Protein AF-A0A0C2C1Q3-F1 (afdb_monomer)

Mean predicted aligned error: 10.05 Å

Structure (mmCIF, N/CA/C/O backbone):
data_AF-A0A0C2C1Q3-F1
#
_entry.id   AF-A0A0C2C1Q3-F1
#
loop_
_atom_site.group_PDB
_atom_site.id
_atom_site.type_symbol
_atom_site.label_atom_id
_atom_site.label_alt_id
_atom_site.label_comp_id
_atom_site.label_asym_id
_atom_site.label_entity_id
_atom_site.label_seq_id
_atom_site.pdbx_PDB_ins_code
_atom_site.Cartn_x
_atom_site.Cartn_y
_atom_site.Cartn_z
_atom_site.occupancy
_atom_site.B_iso_or_equiv
_atom_site.auth_seq_id
_atom_site.auth_comp_id
_atom_site.auth_asym_id
_atom_site.auth_atom_id
_atom_site.pdbx_PDB_model_num
ATOM 1 N N . THR A 1 1 ? 42.496 8.162 9.676 1.00 57.31 1 THR A N 1
ATOM 2 C CA . THR A 1 1 ? 41.581 7.011 9.549 1.00 57.31 1 THR A CA 1
ATOM 3 C C . THR A 1 1 ? 41.291 6.782 8.084 1.00 57.31 1 THR A C 1
ATOM 5 O O . THR A 1 1 ? 40.785 7.699 7.453 1.00 57.31 1 THR A O 1
ATOM 8 N N . LEU A 1 2 ? 41.671 5.633 7.514 1.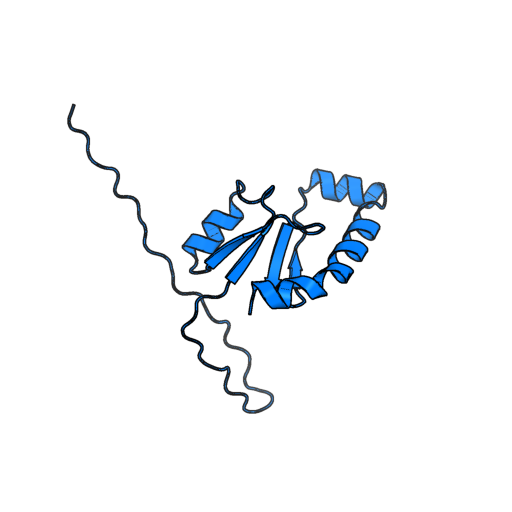00 53.09 2 LEU A N 1
ATOM 9 C CA . LEU A 1 2 ? 41.290 5.291 6.139 1.00 53.09 2 LEU A CA 1
ATOM 10 C C . LEU A 1 2 ? 39.765 5.104 6.086 1.00 53.09 2 LEU A C 1
ATOM 12 O O . LEU A 1 2 ? 39.230 4.215 6.746 1.00 53.09 2 LEU A O 1
ATOM 16 N N . LEU A 1 3 ? 39.076 5.942 5.313 1.00 59.62 3 LEU A N 1
ATOM 17 C CA . LEU A 1 3 ? 37.690 5.716 4.914 1.00 59.62 3 LEU A CA 1
ATOM 18 C C . LEU A 1 3 ? 37.701 4.613 3.856 1.00 59.62 3 LEU A C 1
ATOM 20 O O . LEU A 1 3 ? 37.999 4.868 2.693 1.00 59.62 3 LEU A O 1
ATOM 24 N N . ILE A 1 4 ? 37.423 3.378 4.263 1.00 67.62 4 ILE A N 1
ATOM 25 C CA . ILE A 1 4 ? 37.098 2.314 3.315 1.00 67.62 4 ILE A CA 1
ATOM 26 C C . ILE A 1 4 ? 35.685 2.633 2.812 1.00 67.62 4 ILE A C 1
ATOM 28 O O . ILE A 1 4 ? 34.754 2.620 3.625 1.00 67.62 4 ILE A O 1
ATOM 32 N N . PRO A 1 5 ? 35.485 2.961 1.523 1.00 63.78 5 PRO A N 1
ATOM 33 C CA . PRO A 1 5 ? 34.143 3.182 1.010 1.00 63.78 5 PRO A CA 1
ATOM 34 C C . PRO A 1 5 ? 33.346 1.886 1.171 1.00 63.78 5 PRO A C 1
ATOM 36 O O . PRO A 1 5 ? 33.773 0.823 0.711 1.00 63.78 5 PRO A O 1
ATOM 39 N N . ARG A 1 6 ? 32.186 1.959 1.837 1.00 66.75 6 ARG A N 1
ATOM 40 C CA . ARG A 1 6 ? 31.223 0.855 1.806 1.00 66.75 6 ARG A CA 1
ATOM 41 C C . ARG A 1 6 ? 30.851 0.633 0.343 1.00 66.75 6 ARG A C 1
ATOM 43 O O . ARG A 1 6 ? 30.305 1.529 -0.295 1.00 66.75 6 ARG A O 1
ATOM 50 N N . ARG A 1 7 ? 31.151 -0.552 -0.186 1.00 64.25 7 ARG A N 1
ATOM 51 C CA . ARG A 1 7 ? 30.548 -1.003 -1.439 1.00 64.25 7 ARG A CA 1
ATOM 52 C C . ARG A 1 7 ? 29.066 -1.204 -1.156 1.00 64.25 7 ARG A C 1
ATOM 54 O O . ARG A 1 7 ? 28.706 -2.077 -0.371 1.00 64.25 7 ARG A O 1
ATOM 61 N N . TYR A 1 8 ? 28.235 -0.342 -1.721 1.00 62.94 8 TYR A N 1
ATOM 62 C CA . TYR A 1 8 ? 26.800 -0.566 -1.755 1.00 62.94 8 TYR A CA 1
ATOM 63 C C . TYR A 1 8 ? 26.527 -1.461 -2.955 1.00 62.94 8 TYR A C 1
ATOM 65 O O . TYR A 1 8 ? 26.924 -1.141 -4.071 1.00 62.94 8 TYR A O 1
ATOM 73 N N . GLU A 1 9 ? 25.906 -2.603 -2.707 1.00 68.75 9 GLU A N 1
ATOM 74 C CA . GLU A 1 9 ? 25.423 -3.485 -3.760 1.00 68.75 9 GLU A CA 1
ATOM 75 C C . GLU A 1 9 ? 24.203 -2.807 -4.395 1.00 68.75 9 GLU A C 1
ATOM 77 O O . GLU A 1 9 ? 23.160 -2.648 -3.758 1.00 68.75 9 GLU A O 1
ATOM 82 N N . THR A 1 10 ? 24.387 -2.275 -5.603 1.00 68.31 10 THR A N 1
ATOM 83 C CA . THR A 1 10 ? 23.363 -1.512 -6.340 1.00 68.31 10 THR A CA 1
ATOM 84 C C . THR A 1 10 ? 22.704 -2.327 -7.445 1.00 68.31 10 THR A C 1
ATOM 86 O O . THR A 1 10 ? 21.846 -1.808 -8.159 1.00 68.31 10 THR A O 1
ATOM 89 N N . GLU A 1 11 ? 23.127 -3.576 -7.622 1.00 80.19 11 GLU A N 1
ATOM 90 C CA . GLU A 1 11 ? 22.553 -4.470 -8.618 1.00 80.19 11 GLU A CA 1
ATOM 91 C C . GLU A 1 11 ? 21.121 -4.834 -8.219 1.00 80.19 11 GLU A C 1
ATOM 93 O O . GLU A 1 11 ? 20.828 -5.126 -7.058 1.00 80.19 11 GLU A O 1
ATOM 98 N N . ARG A 1 12 ? 20.213 -4.754 -9.194 1.00 87.19 12 ARG A N 1
ATOM 99 C CA . ARG A 1 12 ? 18.833 -5.213 -9.046 1.00 87.19 12 ARG A CA 1
ATOM 100 C C . ARG A 1 12 ? 18.704 -6.566 -9.722 1.00 87.19 12 ARG A C 1
ATOM 102 O O . ARG A 1 12 ? 19.252 -6.759 -10.805 1.00 87.19 12 ARG A O 1
ATOM 109 N N . GLU A 1 13 ? 17.954 -7.458 -9.097 1.00 86.50 13 GLU A N 1
ATOM 110 C CA . GLU A 1 13 ? 17.615 -8.752 -9.678 1.00 86.50 13 GLU A CA 1
ATOM 111 C C . GLU A 1 13 ? 16.715 -8.578 -10.912 1.00 86.50 13 GLU A C 1
ATOM 113 O O . GLU A 1 13 ? 15.989 -7.587 -11.034 1.00 86.50 13 GLU A O 1
ATOM 118 N N . GLU A 1 14 ? 16.739 -9.551 -11.823 1.00 82.25 14 GLU A N 1
ATOM 119 C CA . GLU A 1 14 ? 15.693 -9.668 -12.837 1.00 82.25 14 GLU A CA 1
ATOM 120 C C . GLU A 1 14 ? 14.396 -10.166 -12.198 1.00 82.25 14 GLU A C 1
ATOM 122 O O . GLU A 1 14 ? 14.399 -11.016 -11.304 1.00 82.25 14 GLU A O 1
ATOM 127 N N . VAL A 1 15 ? 13.266 -9.640 -12.670 1.00 78.19 15 VAL A N 1
ATOM 128 C CA . VAL A 1 15 ? 11.964 -10.043 -12.145 1.00 78.19 15 VAL A CA 1
ATOM 129 C C . VAL A 1 15 ? 11.653 -11.458 -12.620 1.00 78.19 15 VAL A C 1
ATOM 131 O O . VAL A 1 15 ? 11.498 -11.699 -13.818 1.00 78.19 15 VAL A O 1
ATOM 134 N N . ALA A 1 16 ? 11.527 -12.391 -11.678 1.00 71.69 16 ALA A N 1
ATOM 135 C CA . ALA A 1 16 ? 11.103 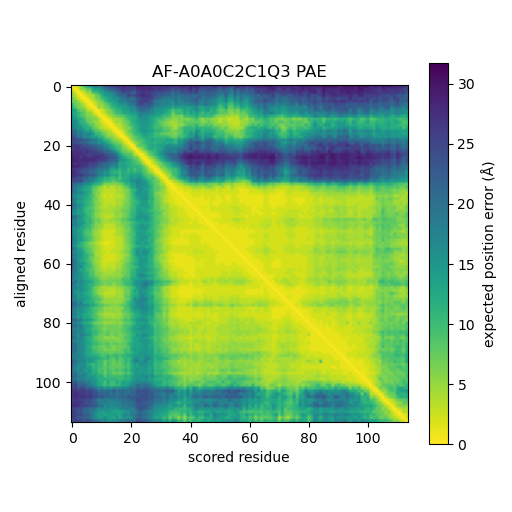-13.753 -11.972 1.00 71.69 16 ALA A CA 1
ATOM 136 C C . ALA A 1 16 ? 9.688 -13.739 -12.577 1.00 71.69 16 ALA A C 1
ATOM 138 O O . ALA A 1 16 ? 8.713 -13.426 -11.890 1.00 71.69 16 ALA A O 1
ATOM 139 N N . ARG A 1 17 ? 9.567 -14.074 -13.867 1.00 69.69 17 ARG A N 1
ATOM 140 C CA . ARG A 1 17 ? 8.266 -14.290 -14.507 1.00 69.69 17 ARG A CA 1
ATOM 141 C C . ARG A 1 17 ? 7.750 -15.656 -14.058 1.00 69.69 17 ARG A C 1
ATOM 143 O O . ARG A 1 17 ? 8.452 -16.656 -14.177 1.00 69.69 17 ARG A O 1
ATOM 150 N N . LEU A 1 18 ? 6.544 -15.699 -13.496 1.00 69.75 18 LEU A N 1
ATOM 151 C CA . LEU A 1 18 ? 5.884 -16.972 -13.217 1.00 69.75 18 LEU A CA 1
ATOM 152 C C . LEU A 1 18 ? 5.544 -17.633 -14.557 1.00 69.75 18 LEU A C 1
ATOM 154 O O . LEU A 1 18 ? 4.830 -17.043 -15.367 1.00 69.75 18 LEU A O 1
ATOM 158 N N . GLU A 1 19 ? 6.038 -18.851 -14.770 1.00 64.62 19 GLU A N 1
ATOM 159 C CA . GLU A 1 19 ? 5.659 -19.695 -15.905 1.00 64.62 19 GLU A CA 1
ATOM 160 C C . GLU A 1 19 ? 4.165 -20.038 -15.787 1.00 64.62 19 GLU A C 1
ATOM 162 O O . GLU A 1 19 ? 3.760 -20.954 -15.064 1.00 64.62 19 GLU A O 1
ATOM 167 N N . LEU A 1 20 ? 3.315 -19.251 -16.448 1.00 61.66 20 LEU A N 1
ATOM 168 C CA . LEU A 1 20 ? 1.883 -19.515 -16.532 1.00 61.66 20 LEU A CA 1
ATOM 169 C C . LEU A 1 20 ? 1.669 -20.825 -17.300 1.00 61.66 20 LEU A C 1
ATOM 171 O O . LEU A 1 20 ? 2.208 -21.026 -18.387 1.00 61.66 20 LEU A O 1
ATOM 175 N N . SER A 1 21 ? 0.872 -21.732 -16.729 1.00 60.78 21 SER A N 1
ATOM 176 C CA . SER A 1 21 ? 0.586 -23.032 -17.337 1.00 60.78 21 SER A CA 1
ATOM 177 C C . SER A 1 21 ? -0.026 -22.858 -18.730 1.00 60.78 21 SER A C 1
ATOM 179 O O . SER A 1 21 ? -1.163 -22.417 -18.867 1.00 60.78 21 SER A O 1
ATOM 181 N N . THR A 1 22 ? 0.701 -23.263 -19.771 1.00 60.56 22 THR A N 1
ATOM 182 C CA . THR A 1 22 ? 0.283 -23.177 -21.184 1.00 60.56 22 THR A CA 1
ATOM 183 C C . THR A 1 22 ? -0.780 -24.223 -21.566 1.00 60.56 22 THR A C 1
ATOM 185 O O . THR A 1 22 ? -0.913 -24.580 -22.735 1.00 60.56 22 THR A O 1
ATOM 188 N N . ARG A 1 23 ? -1.515 -24.787 -20.596 1.00 62.75 23 ARG A N 1
ATOM 189 C CA . ARG A 1 23 ? -2.436 -25.910 -20.847 1.00 62.75 23 ARG A CA 1
ATOM 190 C C . ARG A 1 23 ? -3.730 -25.494 -21.545 1.00 62.75 23 ARG A C 1
ATOM 192 O O . ARG A 1 23 ? -4.310 -26.345 -22.206 1.00 62.75 23 ARG A O 1
ATOM 199 N N . ASP A 1 24 ? -4.080 -24.208 -21.524 1.00 56.88 24 ASP A N 1
ATOM 200 C CA . ASP A 1 24 ? -5.222 -23.661 -22.257 1.00 56.88 24 ASP A CA 1
ATOM 201 C C . ASP A 1 24 ? -4.783 -22.504 -23.173 1.00 56.88 24 ASP A C 1
ATOM 203 O O . ASP A 1 24 ? -4.769 -21.339 -22.792 1.00 56.88 24 ASP A O 1
ATOM 207 N N . GLY A 1 25 ? -4.414 -22.848 -24.411 1.00 53.69 25 GLY A N 1
ATOM 208 C CA . GLY A 1 25 ? -4.474 -21.943 -25.563 1.00 53.69 25 GLY A CA 1
ATOM 209 C C . GLY A 1 25 ? -3.404 -20.850 -25.673 1.00 53.69 25 GLY A C 1
ATOM 210 O O . GLY A 1 25 ? -3.686 -19.693 -25.405 1.00 53.69 25 GLY A O 1
ATOM 211 N N . GLY A 1 26 ? -2.222 -21.204 -26.196 1.00 52.16 26 GLY A N 1
ATOM 212 C CA . GLY A 1 26 ? -1.479 -20.469 -27.245 1.00 52.16 26 GLY A CA 1
ATOM 213 C C . GLY A 1 26 ? -1.191 -18.959 -27.131 1.00 52.16 26 GLY A C 1
ATOM 214 O O . GLY A 1 26 ? -0.719 -18.384 -28.111 1.00 52.16 26 GLY A O 1
ATOM 215 N N . GLY A 1 27 ? -1.462 -18.297 -26.009 1.00 55.03 27 GLY A N 1
ATOM 216 C CA . GLY A 1 27 ? -1.216 -16.868 -25.841 1.00 55.03 27 GLY A CA 1
ATOM 217 C C . GLY A 1 27 ? 0.275 -16.587 -25.686 1.00 55.03 27 GLY A C 1
ATOM 218 O O . GLY A 1 27 ? 0.856 -16.902 -24.651 1.00 55.03 27 GLY A O 1
ATOM 219 N N . GLN A 1 28 ? 0.899 -15.977 -26.696 1.00 53.59 28 GLN A N 1
ATOM 220 C CA . GLN A 1 28 ? 2.191 -15.320 -26.509 1.00 53.59 28 GLN A CA 1
ATOM 221 C C . GLN A 1 28 ? 2.000 -14.196 -25.489 1.00 53.59 28 GLN A C 1
ATOM 223 O O . GLN A 1 28 ? 1.274 -13.235 -25.746 1.00 53.59 28 GLN A O 1
ATOM 228 N N . VAL A 1 29 ? 2.638 -14.322 -24.326 1.00 59.56 29 VAL A N 1
ATOM 229 C CA . VAL A 1 29 ? 2.777 -13.197 -23.400 1.00 59.56 29 VAL A CA 1
ATOM 230 C C . VAL A 1 29 ? 3.648 -12.169 -24.129 1.00 59.56 29 VAL A C 1
ATOM 232 O O . VAL A 1 29 ? 4.744 -12.537 -24.555 1.00 59.56 29 VAL A O 1
ATOM 235 N N . PRO A 1 30 ? 3.187 -10.929 -24.363 1.00 55.28 30 PRO A N 1
ATOM 236 C 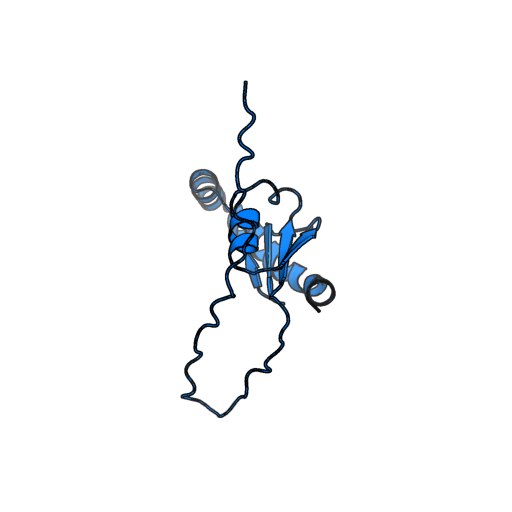CA . PRO A 1 30 ? 4.012 -9.936 -25.032 1.00 55.28 30 PRO A CA 1
ATOM 237 C C . PRO A 1 30 ? 5.280 -9.727 -24.204 1.00 55.28 30 PRO A C 1
ATOM 239 O O . PRO A 1 30 ? 5.217 -9.332 -23.039 1.00 55.28 30 PRO A O 1
ATOM 242 N N . GLU A 1 31 ? 6.435 -10.026 -24.796 1.00 55.31 31 GLU A N 1
ATOM 243 C CA . GLU A 1 31 ? 7.726 -9.734 -24.188 1.00 55.31 31 GLU A CA 1
ATOM 244 C C . GLU A 1 31 ? 7.970 -8.230 -24.252 1.00 55.31 31 GLU A C 1
ATOM 246 O O . GLU A 1 31 ? 8.636 -7.708 -25.144 1.00 55.31 31 GLU A O 1
ATOM 251 N N . THR A 1 32 ? 7.396 -7.501 -23.303 1.00 61.44 32 THR A N 1
ATOM 252 C CA . THR A 1 32 ? 7.869 -6.158 -23.010 1.00 61.44 32 THR A CA 1
ATOM 253 C C . THR A 1 32 ? 9.185 -6.298 -22.244 1.00 61.44 32 THR A C 1
ATOM 255 O O . THR A 1 32 ? 9.301 -7.065 -21.283 1.00 61.44 32 THR A O 1
ATOM 258 N N . ASN A 1 33 ? 10.212 -5.581 -22.704 1.00 65.25 33 ASN A N 1
ATOM 259 C CA . ASN A 1 33 ? 11.504 -5.475 -22.016 1.00 65.25 33 ASN A CA 1
ATOM 260 C C . ASN A 1 33 ? 11.454 -4.435 -20.875 1.00 65.25 33 ASN A C 1
ATOM 262 O O . ASN A 1 33 ? 12.480 -3.984 -20.370 1.00 65.25 33 ASN A O 1
ATOM 266 N N . GLU A 1 34 ? 10.249 -3.995 -20.518 1.00 79.56 34 GLU A N 1
ATOM 267 C CA . GLU A 1 34 ? 10.014 -2.993 -19.493 1.00 79.56 34 GLU A CA 1
ATOM 268 C C . GLU A 1 34 ? 9.898 -3.658 -18.128 1.00 79.56 34 GLU A C 1
ATOM 270 O O . GLU A 1 34 ? 9.289 -4.720 -17.970 1.00 79.56 34 GLU A O 1
ATOM 275 N N . ARG A 1 35 ? 10.490 -3.016 -17.122 1.00 85.38 35 ARG A N 1
ATOM 276 C CA . ARG A 1 35 ? 10.367 -3.472 -15.743 1.00 85.38 35 ARG A CA 1
ATOM 277 C C . ARG A 1 35 ? 8.938 -3.230 -15.259 1.00 85.38 35 ARG A C 1
ATOM 279 O O . ARG A 1 35 ? 8.388 -2.155 -15.503 1.00 85.38 35 ARG A O 1
ATOM 286 N N . PRO A 1 36 ? 8.332 -4.193 -14.551 1.00 87.62 36 PRO A N 1
ATOM 287 C CA . PRO A 1 36 ? 7.019 -3.993 -13.965 1.00 87.62 36 PRO A CA 1
ATOM 288 C C . PRO A 1 36 ? 7.072 -2.867 -12.932 1.00 87.62 36 PRO A C 1
ATOM 290 O O . PRO A 1 36 ? 8.003 -2.776 -12.126 1.00 87.62 36 PRO A O 1
ATOM 293 N N . LYS A 1 37 ? 6.048 -2.017 -12.960 1.00 91.06 37 LYS A N 1
ATOM 294 C CA . LYS A 1 37 ? 5.901 -0.876 -12.059 1.00 91.06 37 LYS A CA 1
ATOM 295 C C . LYS A 1 37 ? 4.973 -1.240 -10.902 1.00 91.06 37 LYS A C 1
ATOM 297 O O . LYS A 1 37 ? 3.944 -1.873 -11.113 1.00 91.06 37 LYS A O 1
ATOM 302 N N . VAL A 1 38 ? 5.312 -0.794 -9.698 1.00 92.00 38 VAL A N 1
ATOM 303 C CA . VAL A 1 38 ? 4.445 -0.823 -8.515 1.00 92.0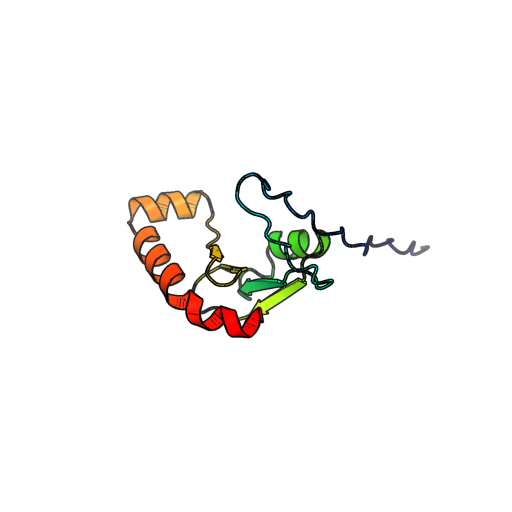0 38 VAL A CA 1
ATOM 304 C C . VAL A 1 38 ? 4.257 0.608 -8.036 1.00 92.00 38 VAL A C 1
ATOM 306 O O . VAL A 1 38 ? 5.235 1.319 -7.796 1.00 92.00 38 VAL A O 1
ATOM 309 N N . VAL A 1 39 ? 3.004 1.030 -7.881 1.00 93.00 39 VAL A N 1
ATOM 310 C CA . VAL A 1 39 ? 2.687 2.319 -7.259 1.00 93.00 39 VAL A CA 1
ATOM 311 C C . VAL A 1 39 ? 2.590 2.115 -5.754 1.00 93.00 39 VAL A C 1
ATOM 313 O O . VAL A 1 39 ? 1.955 1.166 -5.298 1.00 93.00 39 VAL A O 1
ATOM 316 N N . VAL A 1 40 ? 3.217 2.997 -4.987 1.00 94.31 40 VAL A N 1
ATOM 317 C CA . VAL A 1 40 ? 3.241 2.954 -3.523 1.00 94.31 40 VAL A CA 1
ATOM 318 C C . VAL A 1 40 ? 2.713 4.272 -2.987 1.00 94.31 40 VAL A C 1
ATOM 320 O O . VAL A 1 40 ? 3.115 5.336 -3.466 1.00 94.31 40 VAL A O 1
ATOM 323 N N . ASP A 1 41 ? 1.850 4.206 -1.976 1.00 93.50 41 ASP A N 1
ATOM 324 C CA . ASP A 1 41 ? 1.415 5.398 -1.265 1.00 93.50 41 ASP A CA 1
ATOM 325 C C . ASP A 1 41 ? 2.602 6.089 -0.567 1.00 93.50 41 ASP A C 1
ATOM 327 O O . ASP A 1 41 ? 3.420 5.452 0.101 1.00 93.50 41 ASP A O 1
ATOM 331 N N . MET A 1 42 ? 2.695 7.414 -0.689 1.00 93.06 42 MET A N 1
ATOM 332 C CA . MET A 1 42 ? 3.757 8.224 -0.073 1.00 93.06 42 MET A CA 1
ATOM 333 C C . MET A 1 42 ? 3.941 7.968 1.435 1.00 93.06 42 MET A C 1
ATOM 335 O O . MET A 1 42 ? 5.065 8.066 1.932 1.00 93.06 42 MET A O 1
ATOM 339 N N . ARG A 1 43 ? 2.871 7.640 2.174 1.00 92.69 43 ARG A N 1
ATOM 340 C CA . ARG A 1 43 ? 2.920 7.328 3.616 1.00 92.69 43 ARG A CA 1
ATOM 341 C C . ARG A 1 43 ? 3.635 6.007 3.890 1.00 92.69 43 ARG A C 1
ATOM 343 O O . ARG A 1 43 ? 4.303 5.880 4.912 1.00 92.69 43 ARG A O 1
ATOM 350 N N . GLU A 1 44 ? 3.533 5.060 2.966 1.00 93.06 44 GLU A N 1
ATOM 351 C CA . GLU A 1 44 ? 4.097 3.719 3.087 1.00 93.06 44 GLU A CA 1
ATOM 352 C C . GLU A 1 44 ? 5.487 3.604 2.426 1.00 93.06 44 GLU A C 1
ATOM 354 O O . GLU A 1 44 ? 6.207 2.624 2.628 1.00 93.06 44 GLU A O 1
ATOM 359 N N . PHE A 1 45 ? 5.927 4.639 1.701 1.00 93.19 45 PHE A N 1
ATOM 360 C CA . PHE A 1 45 ? 7.204 4.659 0.980 1.00 93.19 45 PHE A CA 1
ATOM 361 C C . PHE A 1 45 ? 8.439 4.437 1.874 1.00 93.19 45 PHE A C 1
ATOM 363 O O . PHE A 1 45 ? 9.439 3.881 1.424 1.00 93.19 45 PHE A O 1
ATOM 370 N N . ASN A 1 46 ? 8.368 4.826 3.152 1.00 92.94 46 ASN A N 1
ATOM 371 C CA . ASN A 1 46 ? 9.458 4.644 4.121 1.00 92.94 46 ASN A CA 1
ATOM 372 C C . ASN A 1 46 ? 9.468 3.261 4.798 1.00 92.94 46 ASN A C 1
ATOM 374 O O . ASN A 1 46 ? 10.305 3.012 5.667 1.00 92.94 46 ASN A O 1
ATOM 378 N N . SER A 1 47 ? 8.537 2.372 4.447 1.00 93.56 47 SER A N 1
ATOM 379 C CA . SER A 1 47 ? 8.530 0.993 4.935 1.00 93.56 47 SER A CA 1
ATOM 380 C C . SER A 1 47 ? 9.587 0.131 4.225 1.00 93.56 47 SER A C 1
ATOM 382 O O . SER A 1 47 ? 10.281 0.564 3.303 1.00 93.56 47 SER A O 1
ATOM 384 N N . GLU A 1 48 ? 9.735 -1.124 4.652 1.00 92.75 48 GLU A N 1
ATOM 385 C CA . GLU A 1 48 ? 10.727 -2.034 4.065 1.00 92.75 48 GLU A CA 1
ATOM 386 C C . GLU A 1 48 ? 10.349 -2.513 2.653 1.00 92.75 48 GLU A C 1
ATOM 388 O O . GLU A 1 48 ? 11.228 -2.727 1.812 1.00 92.75 48 GLU A O 1
ATOM 393 N N . LEU A 1 49 ? 9.053 -2.675 2.365 1.00 91.94 49 LEU A N 1
ATOM 394 C CA . LEU A 1 49 ? 8.585 -3.335 1.144 1.00 91.94 49 LEU A CA 1
ATOM 395 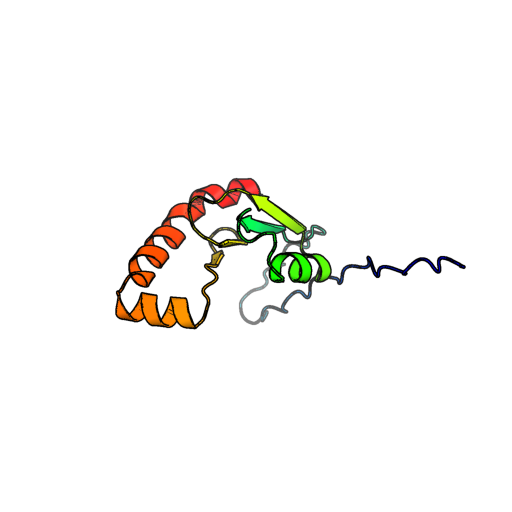C C . LEU A 1 49 ? 8.955 -2.581 -0.153 1.00 91.94 49 LEU A C 1
ATOM 397 O O . LEU A 1 49 ? 9.430 -3.245 -1.077 1.00 91.94 49 LEU A O 1
ATOM 401 N N . PRO A 1 50 ? 8.855 -1.238 -0.244 1.00 94.19 50 PRO A N 1
ATOM 402 C CA . PRO A 1 50 ? 9.324 -0.475 -1.406 1.00 94.19 50 PRO A CA 1
ATOM 403 C C . PRO A 1 50 ? 10.793 -0.749 -1.747 1.00 94.19 50 PRO A C 1
ATOM 405 O O . PRO A 1 50 ? 11.145 -0.947 -2.910 1.00 94.19 50 PRO A O 1
ATOM 408 N N . THR A 1 51 ? 11.653 -0.844 -0.729 1.00 93.56 51 THR A N 1
ATOM 409 C CA . THR A 1 51 ? 13.081 -1.141 -0.917 1.00 93.56 51 THR A CA 1
ATOM 410 C C . THR A 1 51 ? 13.292 -2.563 -1.436 1.00 93.56 51 THR A C 1
ATOM 412 O O . THR A 1 51 ? 14.123 -2.786 -2.319 1.00 93.56 51 THR A O 1
ATOM 415 N N . VAL A 1 52 ? 12.547 -3.533 -0.900 1.00 92.88 52 VAL A N 1
ATOM 416 C CA . VAL A 1 52 ? 12.616 -4.933 -1.342 1.00 92.88 52 VAL A CA 1
ATOM 417 C C . VAL A 1 52 ? 12.165 -5.066 -2.797 1.00 92.88 52 VAL A C 1
ATOM 419 O O . VAL A 1 52 ? 12.888 -5.659 -3.594 1.00 92.88 52 VAL A O 1
ATOM 422 N N . LEU A 1 53 ? 11.027 -4.474 -3.166 1.00 92.19 53 LEU A N 1
ATOM 423 C CA . LEU A 1 53 ? 10.502 -4.498 -4.537 1.00 92.19 53 LEU A CA 1
ATOM 424 C C . LEU A 1 53 ? 11.494 -3.893 -5.533 1.00 92.19 53 LEU A C 1
ATOM 426 O O . LEU A 1 53 ? 11.786 -4.498 -6.564 1.00 92.19 53 LEU A O 1
ATOM 430 N N . TYR A 1 54 ? 12.084 -2.750 -5.184 1.00 92.31 54 TYR A N 1
ATOM 431 C CA . TYR A 1 54 ? 13.108 -2.105 -5.998 1.00 92.31 54 TYR A CA 1
ATOM 432 C C . TYR A 1 54 ? 14.314 -3.021 -6.240 1.00 92.31 54 TYR A C 1
ATOM 434 O O . TYR A 1 54 ? 14.761 -3.178 -7.375 1.00 92.31 54 TYR A O 1
ATOM 442 N N . LYS A 1 55 ? 14.830 -3.674 -5.191 1.00 91.12 55 LYS A N 1
ATOM 443 C CA . LYS A 1 55 ? 15.945 -4.629 -5.314 1.00 91.12 55 LYS A CA 1
ATOM 444 C C . LYS A 1 55 ? 15.581 -5.858 -6.148 1.00 91.12 55 LYS A C 1
ATOM 446 O O . LYS A 1 55 ? 16.443 -6.384 -6.843 1.00 91.12 55 LYS A O 1
ATOM 451 N N . LYS A 1 56 ? 14.311 -6.272 -6.124 1.00 90.31 56 LYS A N 1
ATOM 452 C CA . LYS A 1 56 ? 13.762 -7.373 -6.930 1.00 90.31 56 LYS A CA 1
ATOM 453 C C . LYS A 1 56 ? 13.481 -7.013 -8.394 1.00 90.31 56 LYS A C 1
ATOM 455 O O . LYS A 1 56 ? 12.860 -7.808 -9.087 1.00 90.31 56 LYS A O 1
ATOM 460 N N . GLY A 1 57 ? 13.910 -5.839 -8.860 1.00 90.44 57 GLY A N 1
ATOM 461 C CA . GLY A 1 57 ? 13.817 -5.460 -10.272 1.00 90.44 57 GLY A CA 1
ATOM 462 C C . GLY A 1 57 ? 12.537 -4.731 -10.667 1.00 90.44 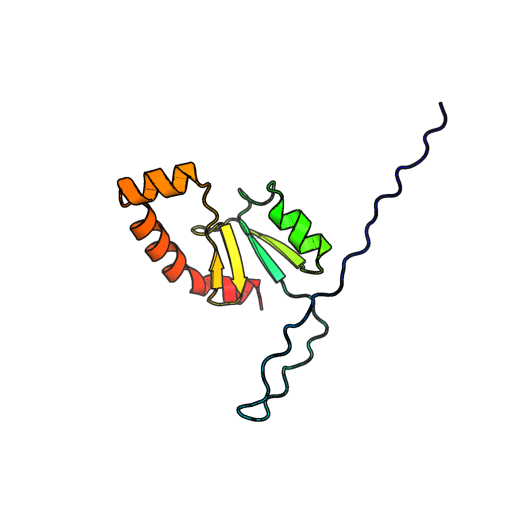57 GLY A C 1
ATOM 463 O O . GLY A 1 57 ? 12.389 -4.393 -11.840 1.00 90.44 57 GLY A O 1
ATOM 464 N N . TYR A 1 58 ? 11.645 -4.441 -9.717 1.00 91.81 58 TYR A N 1
ATOM 465 C CA . TYR A 1 58 ? 10.471 -3.605 -9.962 1.00 91.81 58 TYR A CA 1
ATOM 466 C C . TYR A 1 58 ? 10.864 -2.127 -9.990 1.00 91.81 58 TYR A C 1
ATOM 468 O O . TYR A 1 58 ? 11.786 -1.691 -9.289 1.00 91.81 58 TYR A O 1
ATOM 476 N N . ASP A 1 59 ? 10.131 -1.339 -10.768 1.00 93.00 59 ASP A N 1
ATOM 477 C CA . ASP A 1 59 ? 10.160 0.112 -10.649 1.00 93.00 59 ASP A CA 1
ATOM 478 C C . ASP A 1 59 ? 9.099 0.564 -9.649 1.00 93.00 59 ASP A C 1
ATOM 480 O O . ASP A 1 59 ? 7.942 0.158 -9.708 1.00 93.00 59 ASP A O 1
ATOM 484 N N . VAL A 1 60 ? 9.509 1.388 -8.688 1.00 93.62 60 VAL A N 1
ATOM 485 C CA . VAL A 1 60 ? 8.655 1.831 -7.584 1.00 93.62 60 VAL A CA 1
ATOM 486 C C . VAL A 1 60 ? 8.306 3.295 -7.802 1.00 93.62 60 VAL A C 1
ATOM 488 O O . VAL A 1 60 ? 9.196 4.144 -7.853 1.00 93.62 60 VAL A O 1
ATOM 491 N N . VAL A 1 61 ? 7.014 3.586 -7.926 1.00 93.44 61 VAL A N 1
ATOM 492 C CA . VAL A 1 61 ? 6.491 4.930 -8.182 1.00 93.44 61 VAL A CA 1
ATOM 493 C C . VAL A 1 61 ? 5.747 5.408 -6.943 1.00 93.44 61 VAL A C 1
ATOM 495 O O . VAL A 1 61 ? 4.726 4.839 -6.569 1.00 93.44 61 VAL A O 1
ATOM 498 N N . ALA A 1 62 ? 6.256 6.451 -6.295 1.00 93.38 62 ALA A N 1
ATOM 499 C CA . ALA A 1 62 ? 5.611 7.028 -5.123 1.00 93.38 62 ALA A CA 1
ATOM 500 C C . ALA A 1 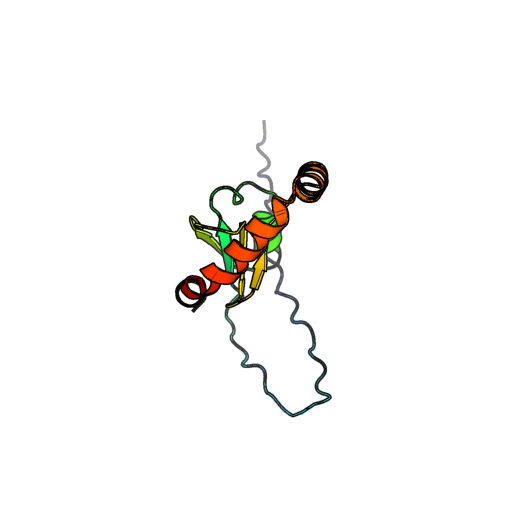62 ? 4.507 8.011 -5.548 1.00 93.38 62 ALA A C 1
ATOM 502 O O . ALA A 1 62 ? 4.770 8.943 -6.311 1.00 93.38 62 ALA A O 1
ATOM 503 N N . VAL A 1 63 ? 3.280 7.807 -5.068 1.00 91.12 63 VAL A N 1
ATOM 504 C CA . VAL A 1 63 ? 2.102 8.645 -5.364 1.00 91.12 63 VAL A CA 1
ATOM 505 C C . VAL A 1 63 ? 1.283 8.811 -4.086 1.00 91.12 63 VAL A C 1
ATOM 507 O O . VAL A 1 63 ? 1.291 7.938 -3.230 1.00 91.12 63 VAL A O 1
ATOM 510 N N . THR A 1 64 ? 0.574 9.923 -3.915 1.00 90.25 64 THR A N 1
ATOM 511 C CA . THR A 1 64 ? -0.417 10.036 -2.833 1.00 90.25 64 THR A CA 1
ATOM 512 C C . THR A 1 64 ? -1.712 9.366 -3.277 1.00 90.25 64 THR A C 1
ATOM 514 O O . THR A 1 64 ? -2.377 9.875 -4.180 1.00 90.25 64 THR A O 1
ATOM 517 N N . LEU A 1 65 ? -2.067 8.236 -2.667 1.00 87.38 65 LEU A N 1
ATOM 518 C CA . LEU A 1 65 ? -3.292 7.505 -2.969 1.00 87.38 65 LEU A CA 1
ATOM 519 C C . LEU A 1 65 ? -4.411 7.953 -2.027 1.00 87.38 65 LEU A C 1
ATOM 521 O O . LEU A 1 65 ? -4.212 8.135 -0.824 1.00 87.38 65 LEU A O 1
ATOM 525 N N . GLU A 1 66 ? -5.620 8.109 -2.564 1.00 84.50 66 GLU A N 1
ATOM 526 C CA . GLU A 1 66 ? -6.797 8.370 -1.725 1.00 84.50 66 GLU A CA 1
ATOM 527 C C . GLU A 1 66 ? -7.134 7.152 -0.852 1.00 84.50 66 GLU A C 1
ATOM 529 O O . GLU A 1 66 ? -7.554 7.308 0.295 1.00 84.50 66 GLU A O 1
ATOM 534 N N . VAL A 1 67 ? -6.914 5.942 -1.383 1.00 84.12 67 VAL A N 1
ATOM 535 C CA . VAL A 1 67 ? -7.187 4.658 -0.725 1.00 84.12 67 VAL A CA 1
ATOM 536 C C . VAL A 1 67 ? -6.156 3.612 -1.168 1.00 84.12 67 VAL A C 1
ATOM 538 O O . VAL A 1 67 ? -5.813 3.569 -2.351 1.00 84.12 67 VAL A O 1
ATOM 541 N N . GLY A 1 68 ? -5.734 2.736 -0.250 1.00 87.81 68 GLY A N 1
ATOM 542 C CA . GLY A 1 68 ? -4.760 1.673 -0.505 1.00 87.81 68 GLY A CA 1
ATOM 543 C C . GLY A 1 68 ? -3.323 2.097 -0.204 1.00 87.81 68 GLY A C 1
ATOM 544 O O . GLY A 1 68 ? -2.999 3.283 -0.230 1.00 87.81 68 GLY A O 1
ATOM 545 N N . ASP A 1 69 ? -2.455 1.111 0.029 1.00 91.06 69 ASP A N 1
ATOM 546 C CA . ASP A 1 69 ? -1.026 1.340 0.275 1.00 91.06 69 ASP A CA 1
ATOM 547 C C . ASP A 1 69 ? -0.164 1.015 -0.954 1.00 91.06 69 ASP A C 1
ATOM 549 O O . ASP A 1 69 ? 0.871 1.643 -1.183 1.00 91.06 69 ASP A O 1
ATOM 553 N N . TYR A 1 70 ? -0.591 0.043 -1.769 1.00 92.31 70 TYR A N 1
ATOM 554 C CA . TYR A 1 70 ? 0.128 -0.399 -2.965 1.00 92.31 70 TYR A CA 1
ATOM 555 C C . TYR A 1 70 ? -0.837 -0.695 -4.114 1.00 92.31 70 TYR A C 1
ATOM 557 O O . TYR A 1 70 ? -1.890 -1.300 -3.910 1.00 92.31 70 TYR A O 1
ATOM 565 N N . VAL A 1 71 ? -0.435 -0.372 -5.342 1.00 90.81 71 VAL A N 1
ATOM 566 C CA . VAL A 1 71 ? -1.105 -0.823 -6.569 1.00 90.81 71 VAL A CA 1
ATOM 567 C C . VAL A 1 71 ? -0.114 -1.621 -7.406 1.00 90.81 71 VAL A C 1
ATOM 569 O O . VAL A 1 71 ? 0.904 -1.092 -7.855 1.00 90.81 71 VAL A O 1
ATOM 572 N N . LEU A 1 72 ? -0.410 -2.910 -7.583 1.00 87.75 72 LEU A N 1
ATOM 573 C CA . LEU A 1 72 ? 0.483 -3.874 -8.232 1.00 87.75 72 LEU A CA 1
ATOM 574 C C . LEU A 1 72 ? 0.239 -3.963 -9.740 1.00 87.75 72 LEU A C 1
ATOM 576 O O . LEU A 1 72 ? 1.1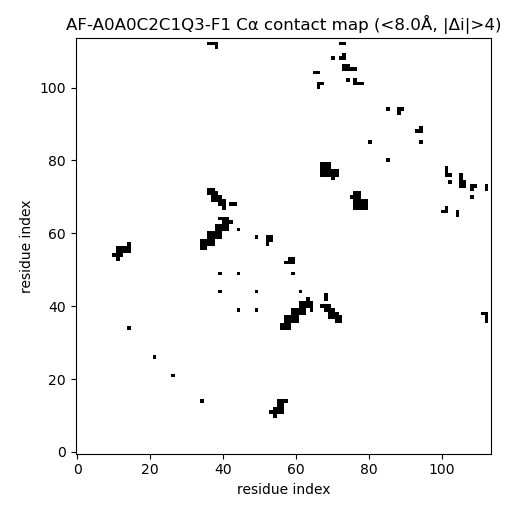60 -4.223 -10.507 1.00 87.75 72 LEU A O 1
ATOM 580 N N . SER A 1 73 ? -1.011 -3.784 -10.161 1.00 81.12 73 SER A N 1
ATOM 581 C CA . SER A 1 73 ? -1.428 -3.796 -11.561 1.00 81.12 73 SER A CA 1
ATOM 582 C C . SER A 1 73 ? -2.789 -3.101 -11.707 1.00 81.12 73 SER A C 1
ATOM 584 O O . SER A 1 73 ? -3.448 -2.821 -10.697 1.00 81.12 73 SER A O 1
ATOM 586 N N . PRO A 1 74 ? -3.259 -2.823 -12.938 1.00 79.94 74 PRO A N 1
ATOM 587 C CA . PRO A 1 74 ? -4.628 -2.364 -13.146 1.00 79.94 74 PRO A CA 1
ATOM 588 C C . PRO A 1 74 ? -5.625 -3.369 -12.549 1.00 79.94 74 PRO A C 1
ATOM 590 O O . PRO A 1 74 ? -5.695 -4.519 -12.979 1.00 79.94 74 PRO A O 1
ATOM 593 N N . GLY A 1 75 ? -6.381 -2.946 -11.534 1.00 79.44 75 GLY A N 1
ATOM 594 C CA . GLY A 1 75 ? -7.360 -3.793 -10.847 1.00 79.44 75 GLY A CA 1
ATOM 595 C C . GLY A 1 75 ? -6.839 -4.561 -9.626 1.00 79.44 75 GLY A C 1
ATOM 596 O O . GLY A 1 75 ? -7.650 -5.162 -8.921 1.00 79.44 75 GLY A O 1
ATOM 597 N N . ILE A 1 76 ? -5.533 -4.532 -9.333 1.00 84.25 76 ILE A N 1
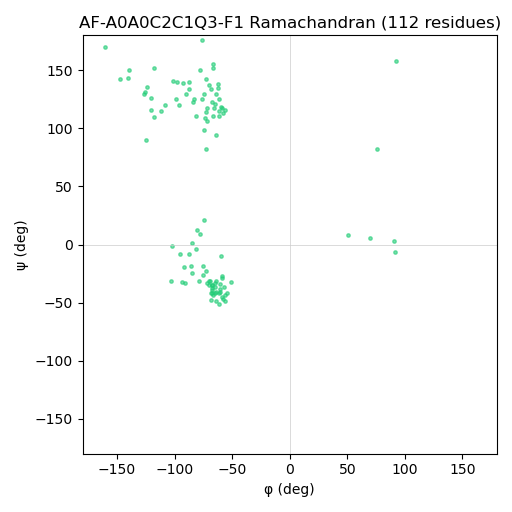ATOM 598 C CA . ILE A 1 76 ? -4.963 -5.176 -8.141 1.00 84.25 76 ILE A CA 1
ATOM 599 C C . ILE A 1 76 ? -4.327 -4.122 -7.238 1.00 84.25 76 ILE A C 1
ATOM 601 O O . ILE A 1 76 ? -3.252 -3.589 -7.527 1.00 84.25 76 ILE A O 1
ATOM 605 N N . ALA A 1 77 ? -4.972 -3.890 -6.098 1.00 88.44 77 ALA A N 1
ATOM 606 C CA . ALA A 1 77 ? -4.477 -3.057 -5.012 1.00 88.44 77 ALA A CA 1
ATOM 607 C C . ALA A 1 77 ? -4.298 -3.889 -3.735 1.00 88.44 77 ALA A C 1
ATOM 609 O O . ALA A 1 77 ? -4.987 -4.890 -3.524 1.00 88.44 77 ALA A O 1
ATOM 610 N N . VAL A 1 78 ? -3.361 -3.472 -2.887 1.00 89.69 78 VAL A N 1
ATOM 611 C CA . VAL A 1 78 ? -3.052 -4.106 -1.605 1.00 89.69 78 VAL A CA 1
ATOM 612 C C . VAL A 1 78 ? -3.108 -3.056 -0.501 1.00 89.69 78 VAL A C 1
ATOM 614 O O . VAL A 1 78 ? -2.477 -2.004 -0.587 1.00 89.69 78 VAL A O 1
ATOM 617 N N . GLU A 1 79 ? -3.844 -3.387 0.555 1.00 90.44 79 GLU A N 1
ATOM 618 C CA . GLU A 1 79 ? -3.852 -2.677 1.833 1.00 90.44 79 GLU A CA 1
ATOM 619 C C . GLU A 1 79 ? -2.943 -3.437 2.805 1.00 90.44 79 GLU A C 1
ATOM 621 O O . GLU A 1 79 ? -3.127 -4.639 3.036 1.00 90.44 79 GLU A O 1
ATOM 626 N N . ARG A 1 80 ? -1.960 -2.758 3.388 1.00 90.50 80 ARG A N 1
ATOM 627 C CA . ARG A 1 80 ? -1.040 -3.337 4.358 1.00 90.50 80 ARG A CA 1
ATOM 628 C C . ARG A 1 80 ? -1.522 -3.031 5.770 1.00 90.50 80 ARG A C 1
ATOM 630 O O . ARG A 1 80 ? -1.579 -1.892 6.212 1.00 90.50 80 ARG A O 1
ATOM 637 N N . LYS A 1 81 ? -1.790 -4.087 6.539 1.00 90.38 81 LYS A N 1
ATOM 638 C CA . LYS A 1 81 ? -2.293 -3.972 7.912 1.00 90.38 81 LYS A CA 1
ATOM 639 C C . LYS A 1 81 ? -1.418 -4.736 8.894 1.00 90.38 81 LYS A C 1
ATOM 641 O O . LYS A 1 81 ? -1.095 -5.899 8.663 1.00 90.38 81 LYS A O 1
ATOM 646 N N . ALA A 1 82 ? -1.039 -4.095 9.998 1.00 92.44 82 ALA A N 1
ATOM 647 C CA . ALA A 1 82 ? -0.365 -4.778 11.101 1.00 92.44 82 ALA A CA 1
ATOM 648 C C . ALA A 1 82 ? -1.320 -5.776 11.778 1.00 92.44 82 ALA A C 1
ATOM 650 O O . ALA A 1 82 ? -2.530 -5.557 11.792 1.00 92.44 82 ALA A O 1
ATOM 651 N N . LEU A 1 83 ? -0.789 -6.849 12.375 1.00 94.19 83 LEU A N 1
ATOM 652 C CA . LEU A 1 83 ? -1.598 -7.919 12.976 1.00 94.19 83 LEU A CA 1
ATOM 653 C C . LEU A 1 83 ? -2.575 -7.406 14.049 1.00 94.19 83 LEU A C 1
ATOM 655 O O . LEU A 1 83 ? -3.748 -7.788 14.065 1.00 94.19 83 LEU A O 1
ATOM 659 N N . ASP A 1 84 ? -2.107 -6.512 14.918 1.00 95.38 84 ASP A N 1
ATOM 660 C CA . ASP A 1 84 ? -2.932 -5.950 15.988 1.00 95.38 84 ASP A CA 1
ATOM 661 C C . ASP A 1 84 ? -4.039 -5.047 15.427 1.00 95.38 84 ASP A C 1
ATOM 663 O O . ASP A 1 84 ? -5.196 -5.145 15.842 1.00 95.38 84 ASP A O 1
ATOM 667 N N . ASP A 1 85 ? -3.720 -4.218 14.427 1.00 92.31 85 ASP A N 1
ATOM 668 C CA . ASP A 1 85 ? -4.704 -3.364 13.753 1.00 92.31 85 ASP A CA 1
ATOM 669 C C . ASP A 1 85 ? -5.710 -4.199 12.948 1.00 92.31 85 ASP A C 1
ATOM 671 O O . ASP A 1 85 ? -6.902 -3.894 12.930 1.00 92.31 85 ASP A O 1
ATOM 675 N N . LEU A 1 86 ? -5.272 -5.310 12.352 1.00 93.50 86 LEU A N 1
ATOM 676 C CA . LEU A 1 86 ? -6.160 -6.270 11.708 1.00 93.50 86 LEU A CA 1
ATOM 677 C C . LEU A 1 86 ? -7.141 -6.861 12.725 1.00 93.50 86 LEU A C 1
ATOM 679 O O . LEU A 1 86 ? -8.350 -6.778 12.512 1.00 93.50 86 LEU A O 1
ATOM 683 N N . THR A 1 87 ? -6.646 -7.366 13.856 1.00 96.25 87 THR A N 1
ATOM 684 C CA . THR A 1 87 ? -7.476 -7.946 14.924 1.00 96.25 87 THR A CA 1
ATOM 685 C C . THR A 1 87 ? -8.524 -6.948 15.422 1.00 96.25 87 THR A C 1
ATOM 687 O O . THR A 1 87 ? -9.716 -7.257 15.467 1.00 96.25 87 THR A O 1
ATOM 690 N N . GLN A 1 88 ? -8.109 -5.714 15.716 1.00 96.06 88 GLN A N 1
ATOM 691 C CA . GLN A 1 88 ? -9.014 -4.657 16.175 1.00 96.06 88 GLN A CA 1
ATOM 692 C C . GLN A 1 88 ? -10.002 -4.211 15.086 1.00 96.06 88 GLN A C 1
ATOM 694 O O . GLN A 1 88 ? -11.170 -3.918 15.362 1.00 96.06 88 GLN A O 1
ATOM 699 N N . SER A 1 89 ? -9.562 -4.146 13.829 1.00 93.88 89 SER A N 1
ATOM 700 C CA . SER A 1 89 ? -10.416 -3.748 12.705 1.00 93.88 89 SER A CA 1
ATOM 701 C C . SER A 1 89 ? -11.472 -4.799 12.364 1.00 93.88 89 SER A C 1
ATOM 703 O O . SER A 1 89 ? -12.577 -4.430 11.969 1.00 93.88 89 SER A O 1
ATOM 705 N N . LEU A 1 90 ? -11.167 -6.083 12.572 1.00 95.12 90 LEU A N 1
ATOM 706 C CA . LEU A 1 90 ? -12.122 -7.182 12.458 1.00 95.12 90 LEU A CA 1
ATOM 707 C C . LEU A 1 90 ? -13.165 -7.106 13.571 1.00 95.12 90 LEU A C 1
ATOM 709 O O . LEU A 1 90 ? -14.359 -7.144 13.291 1.00 95.12 90 LEU A O 1
ATOM 713 N N . GLN A 1 91 ? -12.725 -6.917 14.818 1.00 95.44 91 GLN A N 1
ATOM 714 C CA . GLN A 1 91 ? -13.623 -6.786 15.971 1.00 95.44 91 GLN A CA 1
ATOM 715 C C . GLN A 1 91 ? -14.578 -5.591 15.844 1.00 95.44 91 GLN A C 1
ATOM 717 O O . GLN A 1 91 ? -15.741 -5.684 16.223 1.00 95.44 91 GLN A O 1
ATOM 722 N N . SER A 1 92 ? -14.099 -4.471 15.296 1.00 95.50 92 SER A N 1
ATOM 723 C CA . SER A 1 92 ? -14.904 -3.257 15.094 1.00 95.50 92 SER A CA 1
ATOM 724 C C . SER A 1 92 ? -15.665 -3.215 13.764 1.00 95.50 92 SER A C 1
ATOM 726 O O . SER A 1 92 ? -16.442 -2.289 13.537 1.00 95.50 92 SER A O 1
ATOM 728 N N . GLY A 1 93 ? -15.420 -4.162 12.853 1.00 93.38 93 GLY A N 1
ATOM 729 C CA . GLY A 1 93 ? -15.961 -4.153 11.491 1.00 93.38 93 GLY A CA 1
ATOM 730 C C . GLY A 1 93 ? -15.389 -3.060 10.573 1.00 93.38 93 GLY A C 1
ATOM 731 O O . GLY A 1 93 ? -15.836 -2.916 9.436 1.00 93.38 93 GLY A O 1
ATOM 732 N N . ARG A 1 94 ? -14.387 -2.290 11.024 1.00 92.88 94 ARG A N 1
ATOM 733 C CA . ARG A 1 94 ? -13.738 -1.228 10.235 1.00 92.88 94 ARG A CA 1
ATOM 734 C C . ARG A 1 94 ? -13.156 -1.757 8.921 1.00 92.88 94 ARG A C 1
ATOM 736 O O . ARG A 1 94 ? -13.234 -1.056 7.917 1.00 92.88 94 ARG A O 1
ATOM 743 N N . VAL A 1 95 ? -12.614 -2.978 8.922 1.00 89.88 95 VAL A N 1
ATOM 744 C CA . VAL A 1 95 ? -11.942 -3.564 7.749 1.00 89.88 95 VAL A CA 1
ATOM 745 C C . VAL A 1 95 ? -12.871 -3.704 6.540 1.00 89.88 95 VAL A C 1
ATOM 747 O O . VAL A 1 95 ? -12.441 -3.462 5.420 1.00 89.88 95 VAL A O 1
ATOM 750 N N . PHE A 1 96 ? -14.160 -3.986 6.752 1.00 90.81 96 PHE A N 1
ATOM 751 C CA . PHE A 1 96 ? -15.118 -4.163 5.656 1.00 90.81 96 PHE A CA 1
ATOM 752 C C . PHE A 1 96 ? -15.307 -2.875 4.847 1.00 90.81 96 PHE A C 1
ATOM 754 O O . PHE A 1 96 ? -15.283 -2.905 3.620 1.00 90.81 96 PHE A O 1
ATOM 761 N N . LYS A 1 97 ? -15.383 -1.724 5.528 1.00 86.38 97 LYS A N 1
ATOM 762 C CA . LYS A 1 97 ? -15.458 -0.410 4.867 1.00 86.38 97 LYS A CA 1
ATOM 763 C C . LYS A 1 97 ? -14.186 -0.084 4.087 1.00 86.38 97 LYS A C 1
ATOM 765 O O . LYS A 1 97 ? -14.257 0.534 3.033 1.00 86.38 97 LYS A O 1
ATOM 770 N N . GLN A 1 98 ? -13.027 -0.484 4.610 1.00 84.56 98 GLN A N 1
ATOM 771 C CA . GLN A 1 98 ? -11.742 -0.271 3.939 1.00 84.56 98 GLN A CA 1
ATOM 772 C C . GLN A 1 98 ? -11.666 -1.091 2.645 1.00 84.56 98 GLN A C 1
ATOM 774 O O . GLN A 1 98 ? -11.297 -0.554 1.605 1.00 84.56 98 GLN A O 1
ATOM 779 N N . SER A 1 99 ? -12.103 -2.354 2.674 1.00 83.94 99 SER A N 1
ATOM 780 C CA . SER A 1 99 ? -12.132 -3.213 1.484 1.00 83.94 99 SER A CA 1
ATOM 781 C C . SER A 1 99 ? -13.019 -2.656 0.367 1.00 83.94 99 SER A C 1
ATOM 783 O O . SER A 1 99 ? -12.614 -2.683 -0.791 1.00 83.94 99 SER A O 1
ATOM 785 N N . GLU A 1 100 ? -14.192 -2.105 0.690 1.00 81.69 100 GLU A N 1
ATOM 786 C CA . GLU A 1 100 ? -15.070 -1.472 -0.307 1.00 81.69 100 GLU A CA 1
ATOM 787 C C . GLU A 1 100 ? -14.402 -0.269 -0.987 1.00 81.69 100 GLU A C 1
ATOM 789 O O . GLU A 1 100 ? -14.483 -0.118 -2.205 1.00 81.69 100 GLU A O 1
ATOM 794 N N . GLN A 1 101 ? -13.700 0.566 -0.218 1.00 75.75 101 GLN A N 1
ATOM 795 C CA . GLN A 1 101 ? -13.028 1.754 -0.745 1.00 75.75 101 GLN A CA 1
ATOM 796 C C . GLN A 1 101 ? -11.861 1.390 -1.675 1.00 75.75 101 GLN A C 1
ATOM 798 O O . GLN A 1 101 ? -11.700 2.023 -2.718 1.00 75.75 101 GLN A O 1
ATOM 803 N N . VAL A 1 102 ? -11.086 0.351 -1.337 1.00 73.69 102 VAL A N 1
ATOM 804 C CA . VAL A 1 102 ? -9.952 -0.128 -2.153 1.00 73.69 102 VAL A CA 1
ATOM 805 C C . VAL A 1 102 ? -10.427 -0.673 -3.508 1.00 73.69 102 VAL A C 1
ATOM 807 O O . VAL A 1 102 ? -9.742 -0.519 -4.516 1.00 73.69 102 VAL A O 1
ATOM 810 N N . ILE A 1 103 ? -11.615 -1.283 -3.568 1.00 61.47 103 ILE A N 1
ATOM 811 C CA . ILE A 1 103 ? -12.173 -1.839 -4.812 1.00 61.47 103 ILE A CA 1
ATOM 812 C C . ILE A 1 103 ? -12.580 -0.728 -5.800 1.00 61.47 103 ILE A C 1
ATOM 814 O O . ILE A 1 103 ? -12.436 -0.901 -7.011 1.00 61.47 103 ILE A O 1
ATOM 818 N N . ILE A 1 104 ? -13.067 0.415 -5.303 1.00 52.91 104 ILE A N 1
ATOM 819 C CA . ILE A 1 104 ? -13.674 1.484 -6.118 1.00 52.91 104 ILE A CA 1
ATOM 820 C C . ILE A 1 104 ? -12.622 2.371 -6.818 1.00 52.91 104 ILE A C 1
ATOM 822 O O . ILE A 1 104 ? -12.854 2.848 -7.931 1.00 52.91 104 ILE A O 1
ATOM 826 N N . THR A 1 105 ? -11.447 2.579 -6.221 1.00 56.34 105 THR A N 1
ATOM 827 C CA . THR A 1 105 ? -10.428 3.531 -6.717 1.00 56.34 105 THR A CA 1
ATOM 828 C C . THR A 1 105 ? -9.537 3.000 -7.849 1.00 56.34 105 THR A C 1
ATOM 830 O O . THR A 1 105 ? -8.771 3.765 -8.440 1.00 56.34 105 THR A O 1
ATOM 833 N N . ASN A 1 106 ? -9.683 1.729 -8.242 1.00 53.66 106 ASN A N 1
ATOM 834 C CA . ASN A 1 106 ? -8.885 1.068 -9.288 1.00 53.66 106 ASN A CA 1
ATOM 835 C C . ASN A 1 106 ? -8.960 1.713 -10.691 1.00 53.66 106 ASN A C 1
ATOM 837 O O . ASN A 1 106 ? -8.172 1.366 -11.569 1.00 53.66 106 ASN A O 1
ATOM 841 N N . THR A 1 107 ? -9.867 2.665 -10.918 1.00 52.16 107 THR A N 1
ATOM 842 C CA . THR A 1 107 ? -10.049 3.320 -12.225 1.00 52.16 107 THR A CA 1
ATOM 843 C C . THR A 1 107 ? -8.940 4.338 -12.551 1.00 52.16 107 THR A C 1
ATOM 845 O O . THR A 1 107 ? -8.647 4.559 -13.722 1.00 52.16 107 THR A O 1
ATOM 848 N N . LEU A 1 108 ? -8.274 4.932 -11.547 1.00 53.56 108 LEU A N 1
ATOM 849 C CA . LEU A 1 108 ? -7.217 5.939 -11.766 1.00 53.56 108 LEU A CA 1
ATOM 850 C C . LEU A 1 108 ? -5.823 5.333 -12.027 1.00 53.56 108 LEU A C 1
ATOM 852 O O . LEU A 1 108 ? -4.997 5.972 -12.679 1.00 53.56 108 LEU A O 1
ATOM 856 N N . SER A 1 109 ? -5.545 4.103 -11.574 1.00 57.00 109 SER A N 1
ATOM 857 C CA . SER A 1 109 ? -4.189 3.529 -11.672 1.00 57.00 109 SER A CA 1
ATOM 858 C C . SER A 1 109 ? -3.785 3.124 -13.094 1.00 57.00 109 SER A C 1
ATOM 860 O O . SER A 1 109 ? -2.595 3.123 -13.411 1.00 57.00 109 SER A O 1
ATOM 862 N N . ALA A 1 110 ? -4.758 2.872 -13.978 1.00 55.06 110 ALA A N 1
ATOM 863 C CA . ALA A 1 110 ? -4.515 2.521 -15.378 1.00 55.06 110 ALA A CA 1
ATOM 864 C C . ALA A 1 110 ? -3.715 3.598 -16.136 1.00 55.06 110 ALA A C 1
ATOM 866 O O . ALA A 1 110 ? -2.989 3.269 -17.067 1.00 55.06 110 ALA A O 1
ATOM 867 N N . HIS A 1 111 ? -3.805 4.867 -15.720 1.00 60.53 111 HIS A N 1
ATOM 868 C CA . HIS A 1 111 ? -3.063 5.970 -16.339 1.00 60.53 111 HIS A CA 1
ATOM 869 C C . HIS A 1 111 ? -1.638 6.147 -15.784 1.00 60.53 111 HIS A C 1
ATOM 871 O O . HIS A 1 111 ? -0.819 6.803 -16.411 1.00 60.53 111 HIS A O 1
ATOM 877 N N . ILE A 1 112 ? -1.350 5.593 -14.600 1.00 59.22 112 ILE A N 1
ATOM 878 C CA . ILE A 1 112 ? -0.041 5.692 -13.926 1.00 59.22 112 ILE A CA 1
ATOM 879 C C . ILE A 1 112 ? 0.839 4.481 -14.273 1.00 59.22 112 ILE A C 1
ATOM 881 O O . ILE A 1 112 ? 2.065 4.585 -14.321 1.00 59.22 112 ILE A O 1
ATOM 885 N N . LEU A 1 113 ? 0.204 3.324 -14.490 1.00 60.38 113 LEU A N 1
ATOM 886 C CA . LEU A 1 113 ? 0.871 2.071 -14.846 1.00 60.38 113 LEU A CA 1
ATOM 887 C C . LEU A 1 113 ? 1.002 1.843 -16.361 1.00 60.38 113 LEU A C 1
ATOM 889 O O . LEU A 1 113 ? 1.836 1.025 -16.749 1.00 60.38 113 LEU A O 1
ATOM 893 N N . GLY A 1 114 ? 0.206 2.537 -17.186 1.00 55.78 114 GLY A N 1
ATOM 894 C CA . GLY A 1 114 ? 0.381 2.608 -18.646 1.00 55.78 114 GLY A CA 1
ATOM 895 C C . GLY A 1 114 ? 1.561 3.481 -19.057 1.00 55.78 114 GLY A C 1
ATOM 896 O O . GLY A 1 114 ? 2.040 3.283 -20.191 1.00 55.78 114 GLY A O 1
#

Solvent-accessible surface area (backbone atoms only — not comparable to full-atom values): 7200 Å² total; per-residue (Å²): 133,88,81,75,77,80,83,73,87,79,77,54,43,78,63,83,76,78,85,71,80,74,86,76,70,88,72,77,75,79,84,67,94,66,64,58,56,33,42,29,14,56,88,52,54,84,47,68,61,54,57,51,43,36,42,44,31,33,43,76,44,77,42,86,54,97,59,52,39,32,35,64,50,78,74,40,70,43,75,86,69,56,71,68,60,45,55,52,23,60,77,69,52,53,48,61,62,51,53,56,49,46,66,68,59,40,76,64,46,49,74,76,76,104

Nearest PDB structures (foldseek):
  2bgw-assembly1_B  TM=9.080E-01  e=6.036E-06  Aeropyrum pernix
  2bhn-assembly1_B-2  TM=9.212E-01  e=3.176E-05  Aeropyrum pernix
  1j24-assembly1_A  TM=9.248E-01  e=3.394E-05  Pyrococcus furiosus DSM 3638
  2bhn-assembly1_A  TM=9.159E-01  e=4.142E-05  Aeropyrum pernix
  2bhn-assembly2_C-3  TM=8.746E-01  e=1.281E-04  Aeropyrum pernix

pLDDT: mean 79.22, std 15.08, range [52.16, 96.25]

Foldseek 3Di:
DDDPDPPDPPAAAEADDPPDPPPPDDDDPPPDPDAQEKEFEQVCCPPPVQVVCVSNRYHYHYDHDPAAGMDRDQQDGHHDDDPVRVVVCVVVVVVVVNVVVRRPRSPPCVVVRD

InterPro domains:
  IPR006166 ERCC4 domain [PF02732] (40-101)
  IPR006166 ERCC4 domain [SM00891] (37-108)
  IPR011335 Restriction endonuclease type II-like [SSF52980] (34-102)
  IPR047520 DNA repair endonuclease XPF, nuclease domain [cd20078] (37-101)

Sequence (114 aa):
TLLIPRRYETEREEVARLELSTRDGGGQVPETNERPKVVVDMREFNSELPTVLYKKGYDVVAVTLEVGDYVLSPGIAVERKALDDLTQSLQSGRVFKQSEQVIITNTLSAHILG

Radius of gyration: 18.29 Å; Cα contacts (8 Å, |Δi|>4): 122; chains: 1; bounding box: 58×36×43 Å

Secondary structure (DSSP, 8-state):
----------PPPPP------TTS---------SPPEEEEETTTTTSHHHHHHHHTT-EEEEE--SS-SEEEETTEEE----HHHHHHHHHTTHHHHHHHHHHHGGGTTHHHH-

Organism: NCBI:txid51022